Protein AF-A0A9E5WMF2-F1 (afdb_monomer)

pLDDT: mean 77.66, std 24.81, range [31.69, 98.25]

Solvent-accessible surface area (backbone atoms only — not comparable to full-atom values): 8469 Å² total; per-residue (Å²): 1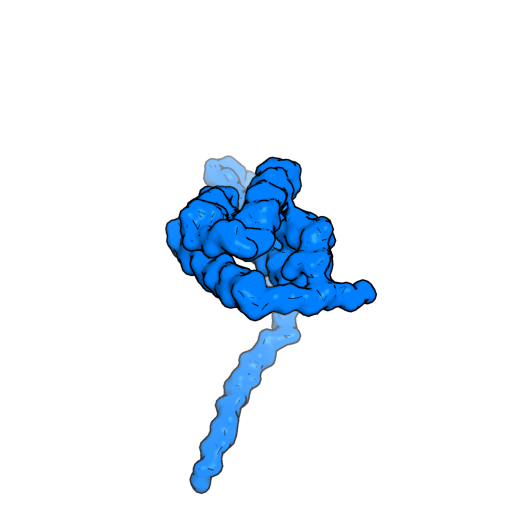37,84,60,64,84,73,58,73,66,49,56,52,51,51,55,49,47,58,51,54,52,51,55,41,45,77,70,70,49,52,72,64,58,48,39,57,55,48,48,76,69,53,68,83,90,43,68,60,46,63,52,36,54,51,30,45,54,31,28,73,75,67,72,38,52,36,64,34,38,59,74,36,44,72,78,38,48,74,66,59,27,48,53,46,44,50,53,60,54,58,70,60,43,76,68,74,75,56,64,75,78,63,92,81,72,80,76,81,91,80,79,79,95,72,82,85,78,78,82,75,91,72,83,80,76,82,75,77,82,82,79,90,126

Nearest PDB structures (foldseek):
  3c1q-assembly1_A  TM=8.452E-01  e=1.916E-02  unclassified
  2vmb-assembly2_B  TM=8.154E-01  e=7.197E-02  Vibrio cholerae

Radius of gyration: 21.93 Å; Cα contacts (8 Å, |Δi|>4): 79; chains: 1; bounding box: 59×32×62 Å

Foldseek 3Di:
DDQDDDDPLLVVLVVVLVVQLVVVVVVVDDSLVSLVVSLVVGDPVDCVNVLSVQLSVVCVVPVASLVSVVVVCNRHPPVNSVVRVVVVVVVPPVCVVPPDPDPDPDDPPDDDDDDDPPPDPDDP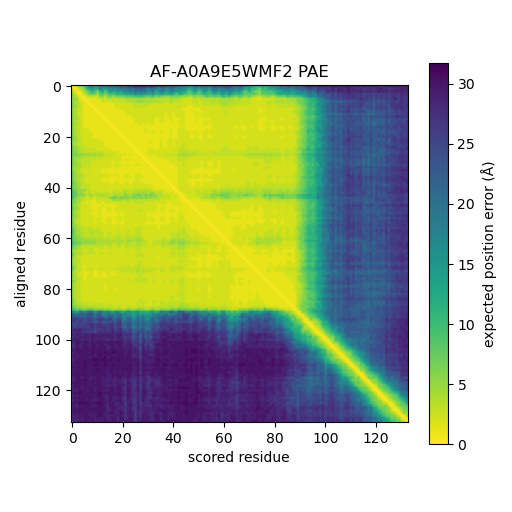PPDDDDDDD

Secondary structure (DSSP, 8-state):
-PPPPPPHHHHHHHHHHHHHHHHHHHTT--HHHHHHHHHHHS-TTSSHHHHHHHHHHHHHHHS-HHHHHHHTTTTS-HHHHHHHHHHHHHHS-GGGTS----TT----S-S---------------PPP----

Sequence (133 aa):
MTTPLLDQEEYIEQAYFFRTFRERLDENMSAQEILRTIHEEILSTTKLPMALEFLSGEIELKGRISDGMALLSHYFTPFQTFVMRRAEAVALRPADRFGHPREGSRVPSGQSQSRWTVHLPVRVHCSEPVGLR

Mean predicted aligned error: 13.83 Å

Structure (mmCIF, N/CA/C/O backbone):
data_AF-A0A9E5WMF2-F1
#
_entry.id   AF-A0A9E5WMF2-F1
#
loop_
_atom_site.group_PDB
_atom_site.id
_atom_site.type_symbol
_atom_site.label_atom_id
_atom_site.label_alt_id
_atom_site.label_comp_id
_atom_site.label_asym_id
_atom_site.label_entity_id
_atom_site.label_seq_id
_atom_site.pdbx_PDB_ins_code
_atom_site.Cartn_x
_atom_site.Cartn_y
_atom_site.Cartn_z
_atom_site.occupancy
_atom_site.B_iso_or_equiv
_atom_site.auth_seq_id
_atom_site.auth_comp_id
_atom_site.auth_asym_id
_atom_site.auth_atom_id
_atom_site.pdbx_PDB_model_num
ATOM 1 N N . MET A 1 1 ? 2.336 -20.660 7.260 1.00 49.88 1 MET A N 1
ATOM 2 C CA . MET A 1 1 ? 2.453 -19.375 7.975 1.00 49.88 1 MET A CA 1
ATOM 3 C C . MET A 1 1 ? 1.068 -18.753 7.992 1.00 49.88 1 MET A C 1
ATOM 5 O O . MET A 1 1 ? 0.591 -18.370 6.932 1.00 49.88 1 MET A O 1
ATOM 9 N N . THR A 1 2 ? 0.386 -18.765 9.133 1.00 58.62 2 THR A N 1
ATOM 10 C CA . THR A 1 2 ? -0.947 -18.158 9.275 1.00 58.62 2 THR A CA 1
ATOM 11 C C . THR A 1 2 ? -0.749 -16.681 9.598 1.00 58.62 2 THR A C 1
ATOM 13 O O . THR A 1 2 ? -0.142 -16.374 10.620 1.00 58.62 2 THR A O 1
ATOM 16 N N . THR A 1 3 ? -1.187 -15.776 8.720 1.00 69.19 3 THR A N 1
ATOM 17 C CA . THR A 1 3 ? -1.172 -14.334 9.010 1.00 69.19 3 THR A CA 1
ATOM 18 C C . THR A 1 3 ? -2.165 -14.066 10.147 1.00 69.19 3 THR A C 1
ATOM 20 O O . THR A 1 3 ? -3.298 -14.547 10.057 1.00 69.19 3 THR A O 1
ATOM 23 N N . PRO A 1 4 ? -1.765 -13.372 11.228 1.00 80.69 4 PRO A N 1
ATOM 24 C CA . PRO A 1 4 ? -2.692 -13.003 12.291 1.00 80.69 4 PRO A CA 1
ATOM 25 C C . PRO A 1 4 ? -3.842 -12.164 11.717 1.00 80.69 4 PRO A C 1
ATOM 27 O O . PRO A 1 4 ? -3.623 -11.328 10.841 1.00 80.69 4 PRO A O 1
ATOM 30 N N . LEU A 1 5 ? -5.068 -12.416 12.185 1.00 89.56 5 LEU A N 1
ATOM 31 C CA . LEU A 1 5 ? -6.235 -11.637 11.776 1.00 89.56 5 LEU A CA 1
ATOM 32 C C . LEU A 1 5 ? -6.057 -10.199 12.279 1.00 89.56 5 LEU A C 1
ATOM 34 O O . LEU A 1 5 ? -5.780 -9.997 13.463 1.00 89.56 5 LEU A O 1
ATOM 38 N N . LEU A 1 6 ? -6.175 -9.226 11.379 1.00 94.69 6 LEU A N 1
ATOM 39 C CA . LEU A 1 6 ? -6.126 -7.816 11.750 1.00 94.69 6 LEU A CA 1
ATOM 40 C C . LEU A 1 6 ? -7.479 -7.365 12.304 1.00 94.69 6 LEU A C 1
ATOM 42 O O . LEU A 1 6 ? -8.496 -8.036 12.117 1.00 94.69 6 LEU A O 1
ATOM 46 N N . ASP A 1 7 ? -7.480 -6.226 12.987 1.00 95.50 7 ASP A N 1
ATOM 47 C CA . ASP A 1 7 ? -8.728 -5.592 13.392 1.00 95.50 7 ASP A CA 1
ATOM 48 C C . ASP A 1 7 ? -9.508 -5.065 12.171 1.00 95.50 7 ASP A C 1
ATOM 50 O O . ASP A 1 7 ? -8.951 -4.876 11.086 1.00 95.50 7 ASP A O 1
ATOM 54 N N . GLN A 1 8 ? -10.810 -4.837 12.336 1.00 96.12 8 GLN A N 1
ATOM 55 C CA . GLN A 1 8 ? -11.667 -4.318 11.273 1.00 96.12 8 GLN A CA 1
ATOM 56 C C . GLN A 1 8 ? -11.151 -2.986 10.711 1.00 96.12 8 GLN A C 1
ATOM 58 O O . GLN A 1 8 ? -11.168 -2.799 9.492 1.00 96.12 8 GLN A O 1
ATOM 63 N N . GLU A 1 9 ? -10.683 -2.082 11.574 1.00 96.94 9 GLU A N 1
ATOM 64 C CA . GLU A 1 9 ? -10.187 -0.763 11.167 1.00 96.94 9 GLU A CA 1
ATOM 65 C C . GLU A 1 9 ? -8.974 -0.885 10.234 1.00 96.94 9 GLU A C 1
ATOM 67 O O . GLU A 1 9 ? -8.901 -0.203 9.214 1.00 96.94 9 GLU A O 1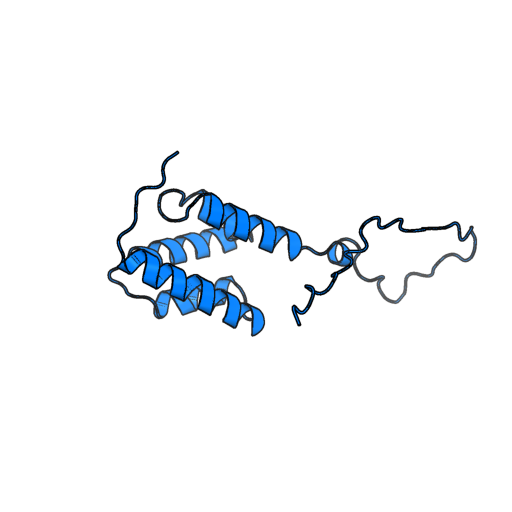
ATOM 72 N N . GLU A 1 10 ? -8.081 -1.844 10.495 1.00 97.31 10 GLU A N 1
ATOM 73 C CA . GLU A 1 10 ? -6.914 -2.114 9.645 1.00 97.31 10 GLU A CA 1
ATOM 74 C C . GLU A 1 10 ? -7.331 -2.540 8.231 1.00 97.31 10 GLU A C 1
ATOM 76 O O . GLU A 1 10 ? -6.742 -2.106 7.241 1.00 97.31 10 GLU A O 1
ATOM 81 N N . TYR A 1 11 ? -8.368 -3.374 8.104 1.00 96.62 11 TYR A N 1
ATOM 82 C CA . TYR A 1 11 ? -8.865 -3.797 6.793 1.00 96.62 11 TYR A CA 1
ATOM 83 C C . TYR A 1 11 ? -9.570 -2.669 6.035 1.00 96.62 11 TYR A C 1
ATOM 85 O O . TYR A 1 11 ? -9.450 -2.597 4.808 1.00 96.62 11 TYR A O 1
ATOM 93 N N . ILE A 1 12 ? -10.288 -1.791 6.743 1.00 97.31 12 ILE A N 1
ATOM 94 C CA . ILE A 1 12 ? -10.915 -0.602 6.151 1.00 97.31 12 ILE A CA 1
ATOM 95 C C . ILE A 1 12 ? -9.835 0.314 5.568 1.00 97.31 12 ILE A C 1
ATOM 97 O O . ILE A 1 12 ? -9.916 0.689 4.395 1.00 97.31 12 ILE A O 1
ATOM 101 N N . GLU A 1 13 ? -8.786 0.592 6.341 1.00 97.94 13 GLU A N 1
ATOM 102 C CA . GLU A 1 13 ? -7.690 1.454 5.903 1.00 97.94 13 GLU A CA 1
ATOM 103 C C . GLU A 1 13 ? -6.849 0.802 4.793 1.00 97.94 13 GLU A C 1
ATOM 105 O O . GLU A 1 13 ? -6.475 1.473 3.832 1.00 97.94 13 GLU A O 1
ATOM 110 N N . GLN A 1 14 ? -6.624 -0.520 4.820 1.00 97.56 14 GLN A N 1
ATOM 111 C CA . GLN A 1 14 ? -5.998 -1.225 3.690 1.00 97.56 14 GLN A CA 1
ATOM 112 C C . GLN A 1 14 ? -6.826 -1.095 2.403 1.00 97.56 14 GLN A C 1
ATOM 114 O O . GLN A 1 14 ? -6.265 -0.893 1.324 1.00 97.56 14 GLN A O 1
ATOM 119 N N . ALA A 1 15 ? -8.156 -1.204 2.489 1.00 98.00 15 ALA A N 1
ATOM 120 C CA . ALA A 1 15 ? -9.032 -1.043 1.332 1.00 98.00 15 ALA A CA 1
ATOM 121 C C . ALA A 1 15 ? -9.010 0.394 0.788 1.00 98.00 15 ALA A C 1
ATOM 123 O O . ALA A 1 15 ? -9.021 0.580 -0.432 1.00 98.00 15 ALA A O 1
ATOM 124 N N . TYR A 1 16 ? -8.955 1.399 1.672 1.00 97.94 16 TYR A N 1
ATOM 125 C CA . TYR A 1 16 ? -8.708 2.790 1.288 1.00 97.94 16 TYR A CA 1
ATOM 126 C C . TYR A 1 16 ? -7.362 2.921 0.567 1.00 97.94 16 TYR A C 1
ATOM 128 O O . TYR A 1 16 ? -7.337 3.363 -0.580 1.00 97.94 16 TYR A O 1
ATOM 136 N N . PHE A 1 17 ? -6.276 2.439 1.178 1.00 98.00 17 PHE A N 1
ATOM 137 C CA . PHE A 1 17 ? -4.933 2.486 0.607 1.00 98.00 17 PHE A CA 1
ATOM 138 C C . PHE A 1 17 ? -4.879 1.892 -0.800 1.00 98.00 17 PHE A C 1
ATOM 140 O O . PHE A 1 17 ? -4.477 2.590 -1.722 1.00 98.00 17 PHE A O 1
ATOM 147 N N . PHE A 1 18 ? -5.312 0.645 -1.011 1.00 97.75 18 PHE A N 1
ATOM 148 C CA . PHE A 1 18 ? -5.195 0.013 -2.332 1.00 97.75 18 PHE A CA 1
ATOM 149 C C . PHE A 1 18 ? -6.029 0.710 -3.413 1.00 97.75 18 PHE A C 1
ATOM 151 O O . PHE A 1 18 ? -5.604 0.760 -4.570 1.00 97.75 18 PHE A O 1
ATOM 158 N N . ARG A 1 19 ? -7.204 1.245 -3.058 1.00 98.06 19 ARG A N 1
ATOM 159 C CA . ARG A 1 19 ? -8.052 1.997 -3.990 1.00 98.06 19 ARG A CA 1
ATOM 160 C C . ARG A 1 19 ? -7.380 3.309 -4.389 1.00 98.06 19 ARG A C 1
ATOM 162 O O . ARG A 1 19 ? -7.106 3.506 -5.569 1.00 98.06 19 ARG A O 1
ATOM 169 N N . THR A 1 20 ? -7.052 4.141 -3.405 1.00 98.25 20 THR A N 1
ATOM 170 C CA . THR A 1 20 ? -6.440 5.457 -3.619 1.00 98.25 20 THR A CA 1
ATOM 171 C C . THR A 1 20 ? -5.071 5.333 -4.287 1.00 98.25 20 THR A C 1
ATOM 173 O O . THR A 1 20 ? -4.726 6.116 -5.168 1.00 98.25 20 THR A O 1
ATOM 176 N N . PHE A 1 21 ? -4.292 4.308 -3.925 1.00 97.62 21 PHE A N 1
ATOM 177 C CA . PHE A 1 21 ? -2.991 4.042 -4.532 1.00 97.62 21 PHE A CA 1
ATOM 178 C C . PHE A 1 21 ? -3.115 3.773 -6.033 1.00 97.62 21 PHE A C 1
ATOM 180 O O . PHE A 1 21 ? -2.361 4.330 -6.825 1.00 97.62 21 PHE A O 1
ATOM 187 N N . ARG A 1 22 ? -4.097 2.960 -6.443 1.00 96.38 22 ARG A N 1
ATOM 188 C CA . ARG A 1 22 ? -4.373 2.707 -7.860 1.00 96.38 22 ARG A CA 1
ATOM 189 C C . ARG A 1 22 ? -4.851 3.964 -8.587 1.00 96.38 22 ARG A C 1
ATOM 191 O O . ARG A 1 22 ? -4.353 4.239 -9.670 1.00 96.38 22 ARG A O 1
ATOM 198 N N . GLU A 1 23 ? -5.801 4.694 -8.009 1.00 97.81 23 GLU A N 1
ATOM 199 C CA . GLU A 1 23 ? -6.351 5.916 -8.614 1.00 97.81 23 GLU A CA 1
ATOM 200 C C . GLU A 1 23 ? -5.238 6.929 -8.909 1.00 97.81 23 GLU A C 1
ATOM 202 O O . GLU A 1 23 ? -5.123 7.424 -10.026 1.00 97.81 23 GLU A O 1
ATOM 207 N N . ARG A 1 24 ? -4.329 7.145 -7.954 1.00 97.56 24 ARG A N 1
ATOM 208 C CA . ARG A 1 24 ? -3.208 8.077 -8.125 1.00 97.56 24 ARG A CA 1
ATOM 209 C C . ARG A 1 24 ? -2.120 7.569 -9.074 1.00 97.56 24 ARG A C 1
ATOM 211 O O . ARG A 1 24 ? -1.458 8.370 -9.733 1.00 97.56 24 ARG A O 1
ATOM 218 N N . LEU A 1 25 ? -1.937 6.250 -9.186 1.00 95.25 25 LEU A N 1
ATOM 219 C CA . LEU A 1 25 ? -1.093 5.682 -10.242 1.00 95.25 25 LEU A CA 1
ATOM 220 C C . LEU A 1 25 ? -1.662 5.994 -11.634 1.00 95.25 25 LEU A C 1
ATOM 222 O O . LEU A 1 25 ? -0.894 6.336 -12.533 1.00 95.25 25 LEU A O 1
ATOM 226 N N . ASP A 1 26 ? -2.986 5.920 -11.805 1.00 96.25 26 ASP A N 1
ATOM 227 C CA . ASP A 1 26 ? -3.661 6.272 -13.063 1.00 96.25 26 ASP A CA 1
ATOM 228 C C . ASP A 1 26 ? -3.544 7.786 -13.372 1.00 96.25 26 ASP A C 1
ATOM 230 O O . ASP A 1 26 ? -3.535 8.190 -14.537 1.00 96.25 26 ASP A O 1
ATOM 234 N N . GLU A 1 27 ? -3.347 8.622 -12.347 1.00 97.12 27 GLU A N 1
ATOM 235 C CA . GLU A 1 27 ? -3.031 10.058 -12.458 1.00 97.12 27 GLU A CA 1
ATOM 236 C C . GLU A 1 27 ? -1.541 10.354 -12.740 1.00 97.12 27 GLU A C 1
ATOM 238 O O . GLU A 1 27 ? -1.136 11.514 -12.805 1.00 97.12 27 GLU A O 1
ATOM 243 N N . ASN A 1 28 ? -0.718 9.328 -12.980 1.00 94.38 28 ASN A N 1
ATOM 244 C CA . ASN A 1 28 ? 0.734 9.419 -13.197 1.00 94.38 28 ASN A CA 1
ATOM 245 C C . ASN A 1 28 ? 1.535 9.958 -11.997 1.00 94.38 28 ASN A C 1
ATOM 247 O O . ASN A 1 28 ? 2.659 10.436 -12.177 1.00 94.38 28 ASN A O 1
ATOM 251 N N . MET A 1 29 ? 1.009 9.863 -10.773 1.00 96.69 29 MET A N 1
ATOM 252 C CA . MET A 1 29 ? 1.810 10.145 -9.581 1.00 96.69 29 MET A CA 1
ATOM 253 C C . MET A 1 29 ? 2.849 9.038 -9.355 1.00 96.69 29 MET A C 1
ATOM 255 O O . MET A 1 29 ? 2.609 7.856 -9.621 1.00 96.69 29 MET A O 1
ATOM 259 N N . SER A 1 30 ? 4.022 9.410 -8.838 1.00 95.31 30 SER A N 1
ATOM 260 C CA . SER A 1 30 ? 5.051 8.425 -8.490 1.00 95.31 30 SER A CA 1
ATOM 261 C C . SER A 1 30 ? 4.629 7.608 -7.268 1.00 95.31 30 SER A C 1
ATOM 263 O O . SER A 1 30 ? 4.075 8.147 -6.314 1.00 95.31 30 SER A O 1
ATOM 265 N N . ALA A 1 31 ? 4.924 6.307 -7.253 1.00 95.12 31 ALA A N 1
ATOM 266 C CA . ALA A 1 31 ? 4.555 5.431 -6.141 1.00 95.12 31 ALA A CA 1
ATOM 267 C C . ALA A 1 31 ? 5.098 5.922 -4.782 1.00 95.12 31 ALA A C 1
ATOM 269 O O . ALA A 1 31 ? 4.413 5.795 -3.771 1.00 95.12 31 ALA A O 1
ATOM 270 N N . GLN A 1 32 ? 6.290 6.528 -4.766 1.00 95.44 32 GLN A N 1
ATOM 271 C CA . GLN A 1 32 ? 6.893 7.149 -3.583 1.00 95.44 32 GLN A CA 1
ATOM 272 C C . GLN A 1 32 ? 6.047 8.315 -3.063 1.00 95.44 32 GLN A C 1
ATOM 274 O O . GLN A 1 32 ? 5.742 8.404 -1.875 1.00 95.44 32 GLN A O 1
ATOM 279 N N . GLU A 1 33 ? 5.646 9.209 -3.965 1.00 96.62 33 GLU A N 1
ATOM 280 C CA . GLU A 1 33 ? 4.814 10.357 -3.624 1.00 96.62 33 GLU A CA 1
ATOM 281 C C . GLU A 1 33 ? 3.431 9.925 -3.144 1.00 96.62 33 GLU A C 1
ATOM 283 O O . GLU A 1 33 ? 2.960 10.425 -2.128 1.00 96.62 33 GLU A O 1
ATOM 288 N N . ILE A 1 34 ? 2.828 8.936 -3.806 1.00 97.88 34 ILE A N 1
ATOM 289 C CA . ILE A 1 34 ? 1.537 8.379 -3.405 1.00 97.88 34 ILE A CA 1
ATOM 290 C C . ILE A 1 34 ? 1.600 7.825 -1.978 1.00 97.88 34 ILE A C 1
ATOM 292 O O . ILE A 1 34 ? 0.707 8.121 -1.187 1.00 97.88 34 ILE A O 1
ATOM 296 N N . LEU A 1 35 ? 2.632 7.043 -1.633 1.00 97.44 35 LEU A N 1
ATOM 297 C CA . LEU A 1 35 ? 2.784 6.486 -0.282 1.00 97.44 35 LEU A CA 1
ATOM 298 C C . LEU A 1 35 ? 2.860 7.589 0.780 1.00 97.44 35 LEU A C 1
ATOM 300 O O . LEU A 1 35 ? 2.156 7.507 1.785 1.00 97.44 35 LEU A O 1
ATOM 304 N N . ARG A 1 36 ? 3.651 8.640 0.528 1.00 96.00 36 ARG A N 1
ATOM 305 C CA . ARG A 1 36 ? 3.778 9.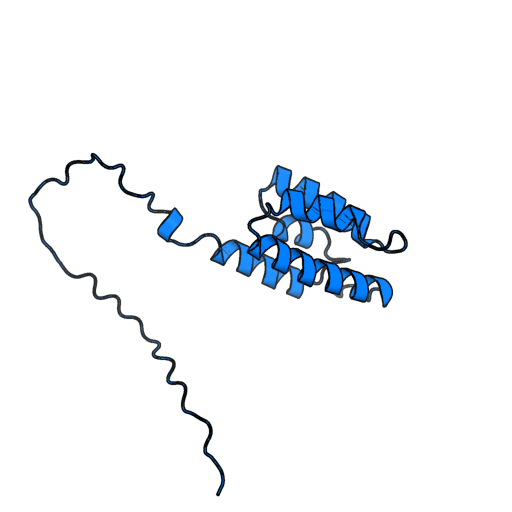797 1.426 1.00 96.00 36 ARG A CA 1
ATOM 306 C C . ARG A 1 36 ? 2.455 10.542 1.598 1.00 96.00 36 ARG A C 1
ATOM 308 O O . ARG A 1 36 ? 2.081 10.854 2.720 1.00 96.00 36 ARG A O 1
ATOM 315 N N . THR A 1 37 ? 1.731 10.796 0.512 1.00 97.56 37 THR A N 1
ATOM 316 C CA . THR A 1 37 ? 0.448 11.505 0.585 1.00 97.56 37 THR A CA 1
ATOM 317 C C . THR A 1 37 ? -0.630 10.657 1.260 1.00 97.56 37 THR A C 1
ATOM 319 O O . THR A 1 37 ? -1.361 11.170 2.095 1.00 97.56 37 THR A O 1
ATOM 322 N N . ILE A 1 38 ? -0.720 9.351 0.968 1.00 97.88 38 ILE A N 1
ATOM 323 C CA . ILE A 1 38 ? -1.683 8.473 1.659 1.00 97.88 38 ILE A CA 1
ATOM 324 C C . ILE A 1 38 ? -1.358 8.391 3.154 1.00 97.88 38 ILE A C 1
ATOM 326 O O . ILE A 1 38 ? -2.280 8.407 3.962 1.00 97.88 38 ILE A O 1
ATOM 330 N N . HIS A 1 39 ? -0.079 8.343 3.535 1.00 96.56 39 HIS A N 1
ATOM 331 C CA . HIS A 1 39 ? 0.337 8.341 4.940 1.00 96.56 39 HIS A CA 1
ATOM 332 C C . HIS A 1 39 ? -0.222 9.538 5.733 1.00 96.56 39 HIS A C 1
ATOM 334 O O . HIS A 1 39 ? -0.557 9.387 6.904 1.00 96.56 39 HIS A O 1
ATOM 340 N N . GLU A 1 40 ? -0.371 10.704 5.101 1.00 96.31 40 GLU A N 1
ATOM 341 C CA . GLU A 1 40 ? -0.949 11.905 5.723 1.00 96.31 40 GLU A CA 1
ATOM 342 C C . GLU A 1 40 ? -2.492 11.879 5.807 1.00 96.31 40 GLU A C 1
ATOM 344 O O . GLU A 1 40 ? -3.078 12.682 6.531 1.00 96.31 40 GLU A O 1
ATOM 349 N N . GLU A 1 41 ? -3.161 10.966 5.095 1.00 96.81 41 GLU A N 1
ATOM 350 C CA . GLU A 1 41 ? -4.628 10.905 4.965 1.00 96.81 41 GLU A CA 1
ATOM 351 C C . GLU A 1 41 ? -5.291 9.811 5.813 1.00 96.81 41 GLU A C 1
ATOM 353 O O . GLU A 1 41 ? -6.476 9.911 6.134 1.00 96.81 41 GLU A O 1
ATOM 358 N N . ILE A 1 42 ? -4.553 8.750 6.132 1.00 95.81 42 ILE A N 1
ATOM 359 C CA . ILE A 1 42 ? -5.067 7.555 6.816 1.00 95.81 42 ILE A CA 1
ATOM 360 C C . ILE A 1 42 ? -5.267 7.760 8.320 1.00 95.81 42 ILE A C 1
ATOM 362 O O . ILE A 1 42 ? -4.654 8.623 8.954 1.00 95.81 42 ILE A O 1
ATOM 366 N N . LEU A 1 43 ? -6.107 6.913 8.919 1.00 91.81 43 LEU A N 1
ATOM 367 C CA . LEU A 1 43 ? -6.375 6.942 10.358 1.00 91.81 43 LEU A CA 1
ATOM 368 C C . LEU A 1 43 ? -5.120 6.606 11.178 1.00 91.81 43 LEU A C 1
ATOM 370 O O . LEU A 1 43 ? -4.594 5.490 11.128 1.00 91.81 43 LEU A O 1
ATOM 374 N N . SER A 1 44 ? -4.708 7.546 12.032 1.00 91.62 44 SER A N 1
ATOM 375 C CA . SER A 1 44 ? -3.540 7.408 12.914 1.00 91.62 44 SER A CA 1
ATOM 376 C C . SER A 1 44 ? -3.710 6.381 14.042 1.00 91.62 44 SER A C 1
ATOM 378 O O . SER A 1 44 ? -2.737 6.046 14.714 1.00 91.62 44 SER A O 1
ATOM 380 N N . THR A 1 45 ? -4.926 5.869 14.261 1.00 93.38 45 THR A N 1
ATOM 381 C CA . THR A 1 45 ? -5.221 4.814 15.246 1.00 93.38 45 THR A CA 1
ATOM 382 C C . THR A 1 45 ? -4.857 3.410 14.758 1.00 93.38 45 THR A C 1
ATOM 384 O O . THR A 1 45 ? -4.741 2.498 15.575 1.00 93.38 45 THR A O 1
ATOM 387 N N . THR A 1 46 ? -4.649 3.230 13.451 1.00 96.56 46 THR A N 1
ATOM 388 C CA . THR A 1 46 ? -4.248 1.953 12.843 1.00 96.56 46 THR A CA 1
ATOM 389 C C . THR A 1 46 ? -2.727 1.820 12.754 1.00 96.56 46 THR A C 1
ATOM 391 O O . THR A 1 46 ? -1.983 2.779 12.959 1.00 96.56 46 THR A O 1
ATOM 394 N N . LYS A 1 47 ? -2.227 0.625 12.422 1.00 96.81 47 LYS A N 1
ATOM 395 C CA . LYS A 1 47 ? -0.796 0.399 12.153 1.00 96.81 47 LYS A CA 1
ATOM 396 C C . LYS A 1 47 ? -0.402 0.692 10.706 1.00 96.81 47 LYS A C 1
ATOM 398 O O . LYS A 1 47 ? 0.790 0.640 10.393 1.00 96.81 47 LYS A O 1
ATOM 403 N N . LEU A 1 48 ? -1.362 1.019 9.838 1.00 97.44 48 LEU A N 1
ATOM 404 C CA . LEU A 1 48 ? -1.101 1.321 8.434 1.00 97.44 48 LEU A CA 1
ATOM 405 C C . LEU A 1 48 ? -0.072 2.447 8.228 1.00 97.44 48 LEU A C 1
ATOM 407 O O . LEU A 1 48 ? 0.792 2.256 7.374 1.00 97.44 48 LEU A O 1
ATOM 411 N N . PRO A 1 49 ? -0.063 3.558 9.000 1.00 97.50 49 PRO A N 1
ATOM 412 C CA . PRO A 1 49 ? 0.931 4.616 8.815 1.00 97.50 49 PRO A CA 1
ATOM 413 C C . PRO A 1 49 ? 2.367 4.109 8.936 1.00 97.50 49 PRO A C 1
ATOM 415 O O . PRO A 1 49 ? 3.173 4.319 8.033 1.00 97.50 49 PRO A O 1
ATOM 418 N N . MET A 1 50 ? 2.655 3.317 9.971 1.00 97.44 50 MET A N 1
ATOM 419 C CA . MET A 1 50 ? 3.977 2.709 10.157 1.00 97.44 50 MET A CA 1
ATOM 420 C C . MET A 1 50 ? 4.337 1.754 9.011 1.00 97.44 50 MET A C 1
ATOM 422 O O . MET A 1 50 ? 5.489 1.693 8.583 1.00 97.44 50 MET A O 1
ATOM 426 N N . ALA A 1 51 ? 3.357 1.008 8.490 1.00 97.50 51 ALA A N 1
ATOM 427 C CA . ALA A 1 51 ? 3.574 0.148 7.334 1.00 97.50 51 ALA A CA 1
ATOM 428 C C . ALA A 1 51 ? 3.893 0.965 6.069 1.00 97.50 51 ALA A C 1
ATOM 430 O O . ALA A 1 51 ? 4.813 0.600 5.342 1.00 97.50 51 ALA A O 1
ATOM 431 N N . LEU A 1 52 ? 3.185 2.071 5.805 1.00 97.88 52 LEU A N 1
ATOM 432 C CA . LEU A 1 52 ? 3.440 2.928 4.638 1.00 97.88 52 LEU A CA 1
ATOM 433 C C . LEU A 1 52 ? 4.776 3.671 4.732 1.00 97.88 52 LEU A C 1
ATOM 435 O O . LEU A 1 52 ? 5.472 3.791 3.723 1.00 97.88 52 LEU A O 1
ATOM 439 N N . GLU A 1 53 ? 5.168 4.116 5.926 1.00 97.12 53 GLU A N 1
ATOM 440 C CA . GLU A 1 53 ? 6.490 4.701 6.169 1.00 97.12 53 GLU A CA 1
ATOM 441 C C . GLU A 1 53 ? 7.598 3.679 5.868 1.00 97.12 53 GLU A C 1
ATOM 443 O O . GLU A 1 53 ? 8.521 3.960 5.100 1.00 97.12 53 GLU A O 1
ATOM 448 N N . PHE A 1 54 ? 7.456 2.445 6.364 1.00 97.38 54 PHE A N 1
ATOM 449 C CA . PHE A 1 54 ? 8.385 1.357 6.051 1.00 97.38 54 PHE A CA 1
ATOM 450 C C . PHE A 1 54 ? 8.443 1.049 4.545 1.00 97.38 54 PHE A C 1
ATOM 452 O O . PHE A 1 54 ? 9.528 0.919 3.976 1.00 97.38 54 PHE A O 1
ATOM 459 N N . LEU A 1 55 ? 7.288 0.955 3.877 1.00 97.69 55 LEU A N 1
ATOM 460 C CA . LEU A 1 55 ? 7.226 0.717 2.432 1.00 97.69 55 LEU A CA 1
ATOM 461 C C . LEU A 1 55 ? 7.868 1.854 1.628 1.00 97.69 55 LEU A C 1
ATOM 463 O O . LEU A 1 55 ? 8.469 1.574 0.592 1.00 97.69 55 LEU A O 1
ATOM 467 N N . SER A 1 56 ? 7.773 3.099 2.104 1.00 96.75 56 SER A N 1
ATOM 468 C CA . SER A 1 56 ? 8.420 4.265 1.484 1.00 96.75 56 SER A CA 1
ATOM 469 C C . SER A 1 56 ? 9.947 4.132 1.513 1.00 96.75 56 SER A C 1
ATOM 471 O O . SER A 1 56 ? 10.601 4.310 0.489 1.00 96.75 56 SER A O 1
ATOM 473 N N . GLY A 1 57 ? 10.521 3.698 2.639 1.00 95.88 57 GLY A N 1
ATOM 474 C CA . GLY A 1 57 ? 11.957 3.401 2.710 1.00 95.88 57 GLY A CA 1
ATOM 475 C C . GLY A 1 57 ? 12.373 2.216 1.826 1.00 95.88 57 GLY A C 1
ATOM 476 O O . GLY A 1 57 ? 13.400 2.255 1.148 1.00 95.88 57 GLY A O 1
ATOM 477 N N . GLU A 1 58 ? 11.561 1.157 1.773 1.00 95.38 58 GLU A N 1
ATOM 478 C CA . GLU A 1 58 ? 11.864 -0.025 0.957 1.00 95.38 58 GLU A CA 1
ATOM 479 C C . GLU A 1 58 ? 11.812 0.261 -0.549 1.00 95.38 58 GLU A C 1
ATOM 481 O O . GLU A 1 58 ? 12.664 -0.236 -1.294 1.00 95.38 58 GLU A O 1
ATOM 486 N N . ILE A 1 59 ? 10.858 1.076 -1.017 1.00 94.75 59 ILE A N 1
ATOM 487 C CA . ILE A 1 59 ? 10.806 1.470 -2.429 1.00 94.75 59 ILE A CA 1
ATOM 488 C C . ILE A 1 59 ? 11.986 2.377 -2.800 1.00 94.75 59 ILE A C 1
ATOM 490 O O . ILE A 1 59 ? 12.503 2.252 -3.907 1.00 94.75 59 ILE A O 1
ATOM 494 N N . GLU A 1 60 ? 12.467 3.232 -1.896 1.00 93.44 60 GLU A N 1
ATOM 495 C CA . GLU A 1 60 ? 13.679 4.030 -2.124 1.00 93.44 60 GLU A CA 1
ATOM 496 C C . GLU A 1 60 ? 14.931 3.150 -2.241 1.00 93.44 60 GLU A C 1
ATOM 498 O O . GLU A 1 60 ? 15.782 3.389 -3.098 1.00 93.44 60 GLU A O 1
ATOM 503 N N . LEU A 1 61 ? 15.024 2.094 -1.426 1.00 93.88 61 LEU A N 1
ATOM 504 C CA . LEU A 1 61 ? 16.182 1.202 -1.407 1.00 93.88 61 LEU A CA 1
ATOM 505 C C . LEU A 1 61 ? 16.187 0.180 -2.556 1.00 93.88 61 LEU A C 1
ATOM 507 O O . LEU A 1 61 ? 17.244 -0.129 -3.108 1.00 93.88 61 LEU A O 1
ATOM 511 N N . LYS A 1 62 ? 15.026 -0.395 -2.891 1.00 92.75 62 LYS A N 1
ATOM 512 C CA . LYS A 1 62 ? 14.906 -1.547 -3.810 1.00 92.75 62 LYS A CA 1
ATOM 513 C C . LYS A 1 62 ? 14.149 -1.238 -5.098 1.00 92.75 62 LYS A C 1
ATOM 515 O O . LYS A 1 62 ? 14.169 -2.049 -6.023 1.00 92.75 62 LYS A O 1
ATOM 520 N N . GLY A 1 63 ? 13.465 -0.097 -5.173 1.00 90.75 63 GLY A N 1
ATOM 521 C CA . GLY A 1 63 ? 12.657 0.305 -6.327 1.00 90.75 63 GLY A CA 1
ATOM 522 C C . GLY A 1 63 ? 11.329 -0.444 -6.467 1.00 90.75 63 GLY A C 1
ATOM 523 O O . GLY A 1 63 ? 10.682 -0.333 -7.506 1.00 90.75 63 GLY A O 1
ATOM 524 N N . ARG A 1 64 ? 10.928 -1.240 -5.465 1.00 92.31 64 ARG A N 1
ATOM 525 C CA . ARG A 1 64 ? 9.729 -2.093 -5.508 1.00 92.31 64 ARG A CA 1
ATOM 526 C C . ARG A 1 64 ? 9.027 -2.134 -4.155 1.00 92.31 64 ARG A C 1
ATOM 528 O O . ARG A 1 64 ? 9.666 -2.381 -3.137 1.00 92.31 64 ARG A O 1
ATOM 535 N N . ILE A 1 65 ? 7.706 -1.978 -4.154 1.00 95.12 65 ILE A N 1
ATOM 536 C CA . ILE A 1 65 ? 6.878 -2.033 -2.939 1.00 95.12 65 ILE A CA 1
ATOM 537 C C . ILE A 1 65 ? 6.676 -3.481 -2.500 1.00 95.12 65 ILE A C 1
ATOM 539 O O . ILE A 1 65 ? 6.677 -3.778 -1.304 1.00 95.12 65 ILE A O 1
ATOM 543 N N . SER A 1 66 ? 6.528 -4.408 -3.453 1.00 96.25 66 SER A N 1
ATOM 544 C CA . SER A 1 66 ? 6.240 -5.811 -3.128 1.00 96.25 66 SER A CA 1
ATOM 545 C C . SER A 1 66 ? 7.335 -6.489 -2.296 1.00 96.25 66 SER A C 1
ATOM 547 O O . SER A 1 66 ? 7.039 -7.420 -1.544 1.00 96.25 66 SER A O 1
ATOM 549 N N . ASP A 1 67 ? 8.577 -6.007 -2.376 1.00 95.19 67 ASP A N 1
ATOM 550 C CA . ASP A 1 67 ? 9.678 -6.504 -1.551 1.00 95.19 67 ASP A CA 1
ATOM 551 C C . ASP A 1 67 ? 9.540 -6.057 -0.089 1.00 95.19 67 ASP A C 1
ATOM 553 O O . ASP A 1 67 ? 9.730 -6.879 0.808 1.00 95.19 67 ASP A O 1
ATOM 557 N N . GLY A 1 68 ? 9.100 -4.820 0.161 1.00 96.50 68 GLY A N 1
ATOM 558 C CA . GLY A 1 68 ? 8.753 -4.354 1.505 1.00 96.50 68 GLY A CA 1
ATOM 559 C C . GLY A 1 68 ? 7.514 -5.058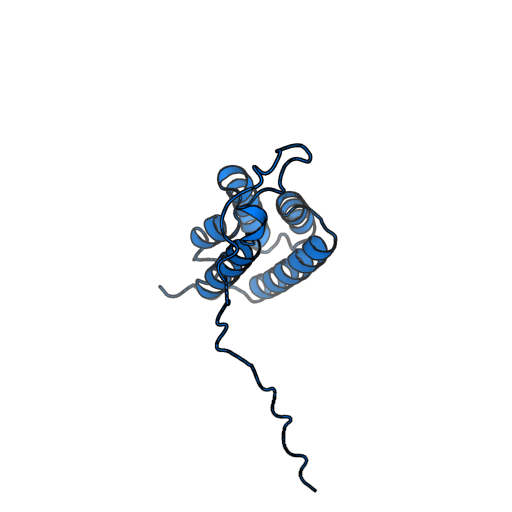 2.069 1.00 96.50 68 GLY A C 1
ATOM 560 O O . GLY A 1 68 ? 7.515 -5.508 3.215 1.00 96.50 68 GLY A O 1
ATOM 561 N N . MET A 1 69 ? 6.479 -5.270 1.248 1.00 97.25 69 MET A N 1
ATOM 562 C CA . MET A 1 69 ? 5.274 -6.005 1.670 1.00 97.25 69 MET A CA 1
ATOM 563 C C . MET A 1 69 ? 5.582 -7.445 2.096 1.00 97.25 69 MET A C 1
ATOM 565 O O . MET A 1 69 ? 4.937 -7.976 2.998 1.00 97.25 69 MET A O 1
ATOM 569 N N . ALA A 1 70 ? 6.573 -8.089 1.472 1.00 96.31 70 ALA A N 1
ATOM 570 C CA . ALA A 1 70 ? 7.008 -9.430 1.856 1.00 96.31 70 ALA A CA 1
ATOM 571 C C . ALA A 1 70 ? 7.632 -9.472 3.264 1.00 96.31 70 ALA A C 1
ATOM 573 O O . ALA A 1 70 ? 7.478 -10.473 3.967 1.00 96.31 70 ALA A O 1
ATOM 574 N N . LEU A 1 71 ? 8.300 -8.393 3.686 1.00 96.50 71 LEU A N 1
ATOM 575 C CA . LEU A 1 71 ? 8.867 -8.257 5.033 1.00 96.50 71 LEU A CA 1
ATOM 576 C C . LEU A 1 71 ? 7.777 -8.011 6.088 1.00 96.50 71 LEU A C 1
ATOM 578 O O . LEU A 1 71 ? 7.901 -8.448 7.232 1.00 96.50 71 LEU A O 1
ATOM 582 N N . LEU A 1 72 ? 6.658 -7.410 5.686 1.00 96.62 72 LEU A N 1
ATOM 583 C CA . LEU A 1 72 ? 5.492 -7.135 6.527 1.00 96.62 72 LEU A CA 1
ATOM 584 C C . LEU A 1 72 ? 4.436 -8.258 6.482 1.00 96.62 72 LEU A C 1
ATOM 586 O O . LEU A 1 72 ? 3.237 -7.994 6.458 1.00 96.62 72 LEU A O 1
ATOM 590 N N . SER A 1 73 ? 4.853 -9.529 6.509 1.00 94.44 73 SER A N 1
ATOM 591 C CA . SER A 1 73 ? 3.948 -10.700 6.404 1.00 94.44 73 SER A CA 1
ATOM 592 C C . SER A 1 73 ? 2.906 -10.848 7.530 1.00 94.44 73 SER A C 1
ATOM 594 O O . SER A 1 73 ? 1.953 -11.624 7.409 1.00 94.44 73 SER A O 1
ATOM 596 N N . HIS A 1 74 ? 3.089 -10.115 8.630 1.00 93.88 74 HIS A N 1
ATOM 597 C CA . HIS A 1 74 ? 2.141 -10.010 9.741 1.00 93.88 74 HIS A CA 1
ATOM 598 C C . HIS A 1 74 ? 1.037 -8.969 9.490 1.00 93.88 74 HIS A C 1
ATOM 600 O O . HIS A 1 74 ? 0.091 -8.906 10.266 1.00 93.88 74 HIS A O 1
ATOM 606 N N . TYR A 1 75 ? 1.169 -8.160 8.436 1.00 96.00 75 TYR A N 1
ATOM 607 C CA . TYR A 1 75 ? 0.275 -7.054 8.106 1.00 96.00 75 TYR A CA 1
ATOM 608 C C . TYR A 1 75 ? -0.323 -7.202 6.701 1.00 96.00 75 TYR A C 1
ATOM 610 O O . TYR A 1 75 ? -1.533 -7.097 6.515 1.00 96.00 75 TYR A O 1
ATOM 618 N N . PHE A 1 76 ? 0.504 -7.538 5.710 1.00 96.50 76 PHE A N 1
ATOM 619 C CA . PHE A 1 76 ? 0.043 -7.920 4.379 1.00 96.50 76 PHE A CA 1
ATOM 620 C C . PHE A 1 76 ? 0.052 -9.437 4.231 1.00 96.50 76 PHE A C 1
ATOM 622 O O . PHE A 1 76 ? 1.022 -10.125 4.556 1.00 96.50 76 PHE A O 1
ATOM 629 N N . THR A 1 77 ? -1.041 -9.974 3.703 1.00 95.44 77 THR A N 1
ATOM 630 C CA . THR A 1 77 ? -1.153 -11.405 3.430 1.00 95.44 77 THR A CA 1
ATOM 631 C C . THR A 1 77 ? -0.202 -11.819 2.301 1.00 95.44 77 THR A C 1
ATOM 633 O O . THR A 1 77 ? 0.032 -11.047 1.364 1.00 95.44 77 THR A O 1
ATOM 636 N N . PRO A 1 78 ? 0.280 -13.077 2.293 1.00 95.19 78 PRO A N 1
ATOM 637 C CA . PRO A 1 78 ? 1.085 -13.594 1.188 1.00 95.19 78 PRO A CA 1
ATOM 638 C C . PRO A 1 78 ? 0.418 -13.434 -0.186 1.00 95.19 78 PRO A C 1
ATOM 640 O O . PRO A 1 78 ? 1.104 -13.222 -1.185 1.00 95.19 78 PRO A O 1
ATOM 643 N N . PHE A 1 79 ? -0.916 -13.503 -0.242 1.00 95.38 79 PHE A N 1
ATOM 644 C CA . PHE A 1 79 ? -1.672 -13.310 -1.476 1.00 95.38 79 PHE A CA 1
ATOM 645 C C . PHE A 1 79 ? -1.637 -11.855 -1.967 1.00 95.38 79 PHE A C 1
ATOM 647 O O . PHE A 1 79 ? -1.353 -11.631 -3.141 1.00 95.38 79 PHE A O 1
ATOM 654 N N . GLN A 1 80 ? -1.847 -10.866 -1.088 1.00 96.00 80 GLN A N 1
ATOM 655 C CA . GLN A 1 80 ? -1.717 -9.444 -1.445 1.00 96.00 80 GLN A CA 1
ATOM 656 C C . GLN A 1 80 ? -0.311 -9.138 -1.981 1.00 96.00 80 GLN A C 1
ATOM 658 O O . GLN A 1 80 ? -0.167 -8.556 -3.059 1.00 96.00 80 GLN A O 1
ATOM 663 N N . THR A 1 81 ? 0.729 -9.608 -1.285 1.00 96.69 81 THR A N 1
ATOM 664 C CA . THR A 1 81 ? 2.127 -9.455 -1.717 1.00 96.69 81 THR A CA 1
ATOM 665 C C . THR A 1 81 ? 2.380 -10.118 -3.072 1.00 96.69 81 THR A C 1
ATOM 667 O O . THR A 1 81 ? 3.051 -9.547 -3.934 1.00 96.69 81 THR A O 1
ATOM 670 N N . PHE A 1 82 ? 1.815 -11.307 -3.303 1.00 96.19 82 PHE A N 1
ATOM 671 C CA . PHE A 1 82 ? 1.903 -11.988 -4.592 1.00 96.19 82 PHE A CA 1
ATOM 672 C C . PHE A 1 82 ? 1.269 -11.166 -5.723 1.00 96.19 82 PHE A C 1
ATOM 674 O O . PHE A 1 82 ? 1.907 -10.982 -6.761 1.00 96.19 82 PHE A O 1
ATOM 681 N N . VAL A 1 83 ? 0.052 -10.645 -5.532 1.00 95.75 83 VAL A N 1
ATOM 682 C CA . VAL A 1 83 ? -0.643 -9.824 -6.539 1.00 95.75 83 VAL A CA 1
ATOM 683 C C . VAL A 1 83 ? 0.183 -8.584 -6.884 1.00 95.75 83 VAL A C 1
ATOM 685 O O . VAL A 1 83 ? 0.445 -8.341 -8.064 1.00 95.75 83 VAL A O 1
ATOM 688 N N . MET A 1 84 ? 0.679 -7.864 -5.875 1.00 95.12 84 MET A N 1
ATOM 689 C CA . MET A 1 84 ? 1.516 -6.676 -6.077 1.00 95.12 84 MET A CA 1
ATOM 690 C C . MET A 1 84 ? 2.813 -6.999 -6.821 1.00 95.12 84 MET A C 1
ATOM 692 O O . MET A 1 84 ? 3.158 -6.333 -7.796 1.00 95.12 84 MET A O 1
ATOM 696 N N . ARG A 1 85 ? 3.495 -8.090 -6.453 1.00 95.81 85 ARG A N 1
ATOM 697 C CA . ARG A 1 85 ? 4.708 -8.537 -7.151 1.00 95.81 85 ARG A CA 1
ATOM 698 C C . ARG A 1 85 ? 4.456 -8.838 -8.629 1.00 95.81 85 ARG A C 1
ATOM 700 O O . ARG A 1 85 ? 5.325 -8.570 -9.463 1.00 95.81 85 ARG A O 1
ATOM 707 N N . ARG A 1 86 ? 3.301 -9.424 -8.967 1.00 95.31 86 ARG A N 1
ATOM 708 C CA . ARG A 1 86 ? 2.922 -9.705 -10.361 1.00 95.31 86 ARG A CA 1
ATOM 709 C C . ARG A 1 86 ? 2.568 -8.424 -11.112 1.00 95.31 86 ARG A C 1
ATOM 711 O O . ARG A 1 86 ? 2.994 -8.298 -12.254 1.00 95.31 86 ARG A O 1
ATOM 718 N N . ALA A 1 87 ? 1.880 -7.476 -10.477 1.00 91.38 87 ALA A N 1
ATOM 719 C CA . ALA A 1 87 ? 1.576 -6.175 -11.071 1.00 91.38 87 ALA A CA 1
ATOM 720 C C . ALA A 1 87 ? 2.857 -5.400 -11.436 1.00 91.38 87 ALA A C 1
ATOM 722 O O . ALA A 1 87 ? 3.015 -4.972 -12.576 1.00 91.38 87 ALA A O 1
ATOM 723 N N . GLU A 1 88 ? 3.826 -5.330 -10.520 1.00 90.00 88 GLU A N 1
ATOM 724 C CA . GLU A 1 88 ? 5.126 -4.689 -10.768 1.00 90.00 88 GLU A CA 1
ATOM 725 C C . GLU A 1 88 ? 5.952 -5.398 -11.856 1.00 90.00 88 GLU A C 1
ATOM 727 O O . GLU A 1 88 ? 6.674 -4.759 -12.615 1.00 90.00 88 GLU A O 1
ATOM 732 N N . ALA A 1 89 ? 5.851 -6.728 -11.961 1.00 85.94 89 ALA A N 1
ATOM 733 C CA . ALA A 1 89 ? 6.542 -7.484 -13.006 1.00 85.94 89 ALA A CA 1
ATOM 734 C C . ALA A 1 89 ? 5.923 -7.275 -14.397 1.00 85.94 89 ALA A C 1
ATOM 736 O O . ALA A 1 89 ? 6.636 -7.341 -15.393 1.00 85.94 89 ALA A O 1
ATOM 737 N N . VAL A 1 90 ? 4.607 -7.050 -14.469 1.00 59.38 90 VAL A N 1
ATOM 738 C CA . VAL A 1 90 ? 3.885 -6.762 -15.719 1.00 59.38 90 VAL A CA 1
ATOM 739 C C . VAL A 1 90 ? 4.104 -5.313 -16.168 1.00 59.38 90 VAL A C 1
ATOM 741 O O . VAL A 1 90 ? 4.166 -5.064 -17.371 1.00 59.38 90 VAL A O 1
ATOM 744 N N . ALA A 1 91 ? 4.282 -4.378 -15.227 1.00 57.47 91 ALA A N 1
ATOM 745 C CA . ALA A 1 91 ? 4.657 -2.994 -15.524 1.00 57.47 91 ALA A CA 1
ATOM 746 C C . ALA A 1 91 ? 6.020 -2.890 -16.240 1.00 57.47 91 ALA A C 1
ATOM 748 O O . ALA A 1 91 ? 6.210 -2.003 -17.066 1.00 57.47 91 ALA A O 1
ATOM 749 N N . LEU A 1 92 ? 6.928 -3.846 -16.008 1.00 54.03 92 LEU A N 1
ATOM 750 C CA . LEU A 1 92 ? 8.135 -4.052 -16.813 1.00 54.03 92 LEU A CA 1
ATOM 751 C C . LEU A 1 92 ? 7.761 -4.737 -18.140 1.00 54.03 92 LEU A C 1
ATOM 753 O O . LEU A 1 92 ? 7.917 -5.951 -18.310 1.00 54.03 92 LEU A O 1
ATOM 757 N N . ARG A 1 93 ? 7.233 -3.972 -19.099 1.00 51.16 93 ARG A N 1
ATOM 758 C CA . ARG A 1 93 ? 6.895 -4.510 -20.422 1.00 51.16 93 ARG A CA 1
ATOM 759 C C . ARG A 1 93 ? 8.177 -4.944 -21.149 1.00 51.16 93 ARG A C 1
ATOM 761 O O . ARG A 1 93 ? 9.194 -4.257 -21.074 1.00 51.16 93 ARG A O 1
ATOM 768 N N . PRO A 1 94 ? 8.153 -6.031 -21.947 1.00 49.00 94 PRO A N 1
ATOM 769 C CA . PRO A 1 94 ? 9.285 -6.412 -22.799 1.00 49.00 94 PRO A CA 1
ATOM 770 C C . PRO A 1 94 ? 9.752 -5.305 -23.761 1.00 49.00 94 PRO A C 1
ATOM 772 O O . PRO A 1 94 ? 10.897 -5.332 -24.203 1.00 49.00 94 PRO A O 1
ATOM 775 N N . ALA A 1 95 ? 8.885 -4.331 -24.062 1.00 54.19 95 ALA A N 1
ATOM 776 C CA . ALA A 1 95 ? 9.211 -3.153 -24.862 1.00 54.19 95 ALA A CA 1
ATOM 777 C C . ALA A 1 95 ? 10.284 -2.259 -24.210 1.00 54.19 95 ALA A C 1
ATOM 779 O O . ALA A 1 95 ? 11.094 -1.685 -24.925 1.00 54.19 95 ALA A O 1
ATOM 780 N N . ASP A 1 96 ? 10.374 -2.222 -22.878 1.00 53.41 96 ASP A N 1
ATOM 781 C CA . ASP A 1 96 ? 11.365 -1.404 -22.163 1.00 53.41 96 ASP A CA 1
ATOM 782 C C . ASP A 1 96 ? 12.754 -2.077 -22.121 1.00 53.41 96 ASP A C 1
ATOM 784 O O . ASP A 1 96 ? 13.760 -1.447 -21.795 1.00 53.41 96 ASP A O 1
ATOM 788 N N . ARG A 1 97 ? 12.839 -3.367 -22.493 1.00 49.59 97 ARG A N 1
ATOM 789 C CA . ARG A 1 97 ? 14.100 -4.125 -22.606 1.00 49.59 97 ARG A CA 1
ATOM 790 C C . ARG A 1 97 ? 14.817 -3.875 -23.934 1.00 49.59 97 ARG A C 1
ATOM 792 O O . ARG A 1 97 ? 16.040 -3.980 -24.000 1.00 49.59 97 ARG A O 1
ATOM 799 N N . PHE A 1 98 ? 14.072 -3.545 -24.984 1.00 50.56 98 PHE A N 1
ATOM 800 C CA . PHE A 1 98 ? 14.625 -3.142 -26.271 1.00 50.56 98 PHE A CA 1
ATOM 801 C C . PHE A 1 98 ? 14.412 -1.643 -26.401 1.00 50.56 98 PHE A C 1
ATOM 803 O O . PHE A 1 98 ? 13.436 -1.206 -27.001 1.00 50.56 98 PHE A O 1
ATOM 810 N N . GLY A 1 99 ? 15.308 -0.866 -25.783 1.00 44.19 99 GLY A N 1
ATOM 811 C CA . GLY A 1 99 ? 15.297 0.587 -25.900 1.00 44.19 99 GLY A CA 1
ATOM 812 C C . GLY A 1 99 ? 15.048 1.003 -27.348 1.00 44.19 99 GLY A C 1
ATOM 813 O O . GLY A 1 99 ? 15.606 0.398 -28.270 1.00 44.19 99 GLY A O 1
ATOM 814 N N . HIS A 1 100 ? 14.177 1.998 -27.533 1.00 48.53 100 HIS A N 1
ATOM 815 C CA . HIS A 1 100 ? 13.931 2.609 -28.834 1.00 48.53 100 HIS A CA 1
ATOM 816 C C . HIS A 1 100 ? 15.259 2.757 -29.588 1.00 48.53 100 HIS A C 1
ATOM 818 O O . HIS A 1 100 ? 16.227 3.257 -28.995 1.00 48.53 100 HIS A O 1
ATOM 824 N N . PRO A 1 101 ? 15.345 2.326 -30.862 1.00 43.84 101 PRO A N 1
ATOM 825 C CA . PRO A 1 101 ? 16.516 2.617 -31.667 1.00 43.84 101 PRO A CA 1
ATOM 826 C C . PRO A 1 101 ? 16.747 4.121 -31.585 1.00 43.84 101 PRO A 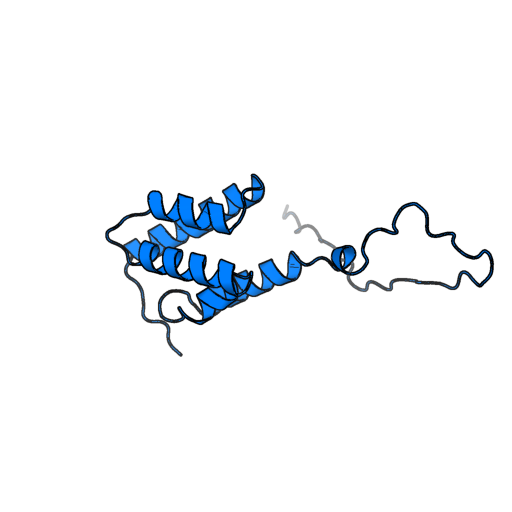C 1
ATOM 828 O O . PRO A 1 101 ? 15.842 4.899 -31.888 1.00 43.84 101 PRO A O 1
ATOM 831 N N . ARG A 1 102 ? 17.925 4.542 -31.115 1.00 46.16 102 ARG A N 1
ATOM 832 C CA . ARG A 1 102 ? 18.306 5.948 -31.225 1.00 46.16 102 ARG A CA 1
ATOM 833 C C . ARG A 1 102 ? 18.235 6.293 -32.706 1.00 46.16 102 ARG A C 1
ATOM 835 O O . ARG A 1 102 ? 18.938 5.669 -33.501 1.00 46.16 102 ARG A O 1
ATOM 842 N N . GLU A 1 103 ? 17.357 7.233 -33.044 1.00 43.72 103 GLU A N 1
ATOM 843 C CA . GLU A 1 103 ? 17.242 7.854 -34.362 1.00 43.72 103 GLU A CA 1
ATOM 844 C C . GLU A 1 103 ? 18.665 8.180 -34.853 1.00 43.72 103 GLU A C 1
ATOM 846 O O . GLU A 1 103 ? 19.322 9.074 -34.320 1.00 43.72 103 GLU A O 1
ATOM 851 N N . GLY A 1 104 ? 19.204 7.360 -35.764 1.00 47.66 104 GLY A N 1
ATOM 852 C CA . GLY A 1 104 ? 20.579 7.502 -36.257 1.00 47.66 104 GLY A CA 1
ATOM 853 C C . GLY A 1 104 ? 21.432 6.231 -36.366 1.00 47.66 104 GLY A C 1
ATOM 854 O O . GLY A 1 104 ? 22.493 6.292 -36.991 1.00 47.66 104 GLY A O 1
ATOM 855 N N . SER A 1 105 ? 21.021 5.066 -35.850 1.00 43.09 105 SER A N 1
ATOM 856 C CA . SER A 1 105 ? 21.749 3.819 -36.148 1.00 43.09 105 SER A CA 1
ATOM 857 C C . SER A 1 105 ? 21.388 3.291 -37.542 1.00 43.09 105 SER A C 1
ATOM 859 O O . SER A 1 105 ? 20.370 2.643 -37.769 1.00 43.09 105 SER A O 1
ATOM 861 N N . ARG A 1 106 ? 22.262 3.590 -38.505 1.00 41.94 106 ARG A N 1
ATOM 862 C CA . ARG A 1 106 ? 22.229 3.085 -39.883 1.00 41.94 106 ARG A CA 1
ATOM 863 C C . ARG A 1 106 ? 22.092 1.552 -39.887 1.00 41.94 106 ARG A C 1
ATOM 865 O O . ARG A 1 106 ? 23.024 0.846 -39.510 1.00 41.94 106 ARG A O 1
ATOM 872 N N . VAL A 1 107 ? 20.942 1.046 -40.331 1.00 47.97 107 VAL A N 1
ATOM 873 C CA . VAL A 1 107 ? 20.720 -0.384 -40.598 1.00 47.97 107 VAL A CA 1
ATOM 874 C C . VAL A 1 107 ? 21.609 -0.786 -41.784 1.00 47.97 107 VAL A C 1
ATOM 876 O O . VAL A 1 107 ? 21.508 -0.144 -42.834 1.00 47.97 107 VAL A O 1
ATOM 879 N N . PRO A 1 108 ? 22.484 -1.808 -41.684 1.00 40.22 108 PRO A N 1
ATOM 880 C CA . PRO A 1 108 ? 23.191 -2.304 -42.852 1.00 40.22 108 PRO A CA 1
ATOM 881 C C . PRO A 1 10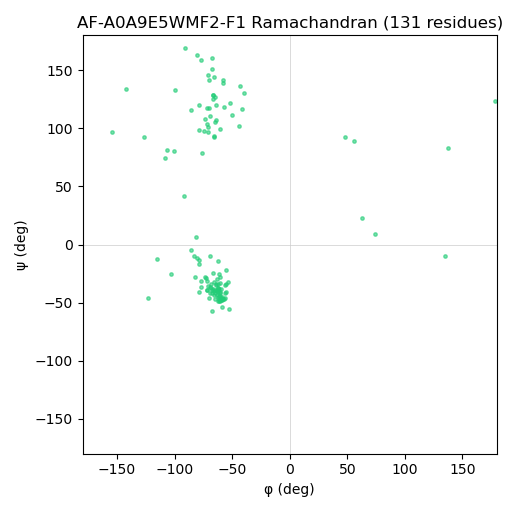8 ? 22.189 -3.051 -43.730 1.00 40.22 108 PRO A C 1
ATOM 883 O O . PRO A 1 108 ? 21.596 -4.053 -43.330 1.00 40.22 108 PRO A O 1
ATOM 886 N N . SER A 1 109 ? 21.986 -2.540 -44.939 1.00 48.09 109 SER A N 1
ATOM 887 C CA . SER A 1 109 ? 21.212 -3.196 -45.982 1.00 48.09 109 SER A CA 1
ATOM 888 C C . SER A 1 109 ? 21.907 -4.492 -46.390 1.00 48.09 109 SER A C 1
ATOM 890 O O . SER A 1 109 ? 22.932 -4.463 -47.070 1.00 48.09 109 SER A O 1
ATOM 892 N N . GLY A 1 110 ? 21.337 -5.624 -45.989 1.00 51.56 110 GLY A N 1
ATOM 893 C CA . GLY A 1 110 ? 21.681 -6.923 -46.551 1.00 51.56 110 GLY A CA 1
ATOM 894 C C . GLY A 1 110 ? 21.808 -8.011 -45.502 1.00 51.56 110 GLY A C 1
ATOM 895 O O . GLY A 1 110 ? 22.919 -8.339 -45.097 1.00 51.56 110 GLY A O 1
ATOM 896 N N . GLN A 1 111 ? 20.672 -8.596 -45.110 1.00 38.3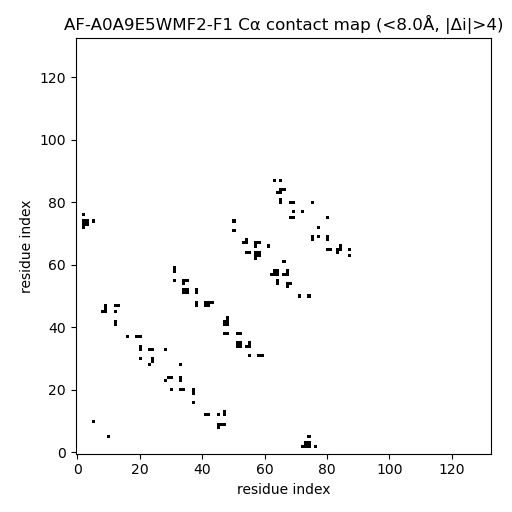1 111 GLN A N 1
ATOM 897 C CA . GLN A 1 111 ? 20.474 -10.052 -45.106 1.00 38.31 111 GLN A CA 1
ATOM 898 C C . GLN A 1 111 ? 19.088 -10.434 -44.564 1.00 38.31 111 GLN A C 1
ATOM 900 O O . GLN A 1 111 ? 18.719 -10.101 -43.446 1.00 38.31 111 GLN A O 1
ATOM 905 N N . SER A 1 112 ? 18.357 -11.165 -45.409 1.00 37.47 112 SER A N 1
ATOM 906 C CA . SER A 1 112 ? 17.311 -12.146 -45.096 1.00 37.47 112 SER A CA 1
ATOM 907 C C . SER A 1 112 ? 16.225 -11.754 -44.085 1.00 37.47 112 SER A C 1
ATOM 909 O O . SER A 1 112 ? 16.304 -12.049 -42.893 1.00 37.47 112 SER A O 1
ATOM 911 N N . GLN A 1 113 ? 15.115 -11.218 -44.609 1.00 46.38 113 GLN A N 1
ATOM 912 C CA . GLN A 1 113 ? 13.807 -11.380 -43.975 1.00 46.38 113 GLN A CA 1
ATOM 913 C C . GLN A 1 113 ? 13.469 -12.873 -43.912 1.00 46.38 113 GLN A C 1
ATOM 915 O O . GLN A 1 113 ? 12.982 -13.461 -44.875 1.00 46.38 113 GLN A O 1
ATOM 920 N N . SER A 1 114 ? 13.682 -13.477 -42.752 1.00 37.84 114 SER A N 1
ATOM 921 C CA . SER A 1 114 ? 13.095 -14.769 -42.418 1.00 37.84 114 SER A CA 1
ATOM 922 C C . SER A 1 114 ? 12.357 -14.641 -41.092 1.00 37.84 114 SER A C 1
ATOM 924 O O . SER A 1 114 ? 12.919 -14.806 -40.019 1.00 37.84 114 SER A O 1
ATOM 926 N N . ARG A 1 115 ? 11.061 -14.337 -41.227 1.00 39.69 115 ARG A N 1
ATOM 927 C CA . ARG A 1 115 ? 9.970 -15.048 -40.553 1.00 39.69 115 ARG A CA 1
ATOM 928 C C . ARG A 1 115 ? 10.051 -15.121 -39.023 1.00 39.69 115 ARG A C 1
ATOM 930 O O . ARG A 1 115 ? 10.431 -16.143 -38.466 1.00 39.69 115 ARG A O 1
ATOM 937 N N . TRP A 1 116 ? 9.491 -14.116 -38.356 1.00 32.22 116 TRP A N 1
ATOM 938 C CA . TRP A 1 116 ? 8.936 -14.302 -37.012 1.00 32.22 116 TRP A CA 1
ATOM 939 C C . TRP A 1 116 ? 7.420 -14.438 -37.115 1.00 32.22 116 TRP A C 1
ATOM 941 O O . TRP A 1 116 ? 6.663 -13.492 -36.922 1.00 32.22 116 TRP A O 1
ATOM 951 N N . THR A 1 117 ? 6.963 -15.641 -37.464 1.00 37.94 117 THR A N 1
ATOM 952 C CA . THR A 1 117 ? 5.586 -16.037 -37.171 1.00 37.94 117 THR A CA 1
ATOM 953 C C . THR A 1 117 ? 5.505 -16.231 -35.661 1.00 37.94 117 THR A C 1
ATOM 955 O O . THR A 1 117 ? 5.960 -17.247 -35.141 1.00 37.94 117 THR A O 1
ATOM 958 N N . VAL A 1 118 ? 4.958 -15.250 -34.942 1.00 41.56 118 VAL A N 1
ATOM 959 C CA . VAL A 1 118 ? 4.564 -15.450 -33.546 1.00 41.56 118 VAL A CA 1
ATOM 960 C C . VAL A 1 118 ? 3.345 -16.367 -33.573 1.00 41.56 118 VAL A C 1
ATOM 962 O O . VAL A 1 118 ? 2.221 -15.926 -33.803 1.00 41.56 118 VAL A O 1
ATOM 965 N N . HIS A 1 119 ? 3.563 -17.666 -33.384 1.00 36.59 119 HIS A N 1
ATOM 966 C CA . HIS A 1 119 ? 2.486 -18.556 -32.976 1.00 36.59 119 HIS A CA 1
ATOM 967 C C . HIS A 1 119 ? 2.065 -18.135 -31.563 1.00 36.59 119 HIS A C 1
ATOM 969 O O . HIS A 1 119 ? 2.661 -18.561 -30.581 1.00 36.59 119 HIS A O 1
ATOM 975 N N . LEU A 1 120 ? 1.052 -17.273 -31.462 1.00 42.09 120 LEU A N 1
ATOM 976 C CA . LEU A 1 120 ? 0.196 -17.224 -30.282 1.00 42.09 120 LEU A CA 1
ATOM 977 C C . LEU A 1 120 ? -0.796 -18.388 -30.386 1.00 42.09 120 LEU A C 1
ATOM 979 O O . LEU A 1 120 ? -1.601 -18.384 -31.321 1.00 42.09 120 LEU A O 1
ATOM 983 N N . PRO A 1 121 ? -0.839 -19.340 -29.441 1.00 43.09 121 PRO A N 1
ATOM 984 C CA . PRO A 1 121 ? -1.979 -20.219 -29.315 1.00 43.09 121 PRO A CA 1
ATOM 985 C C . PRO A 1 121 ? -2.745 -19.842 -28.051 1.00 43.09 121 PRO A C 1
ATOM 987 O O . PRO A 1 121 ? -2.660 -20.565 -27.078 1.00 43.09 121 PRO A O 1
ATOM 990 N N . VAL A 1 122 ? -3.484 -18.730 -28.058 1.00 40.72 122 VAL A N 1
ATOM 991 C CA . VAL A 1 122 ? -4.762 -18.624 -27.330 1.00 40.72 122 VAL A CA 1
ATOM 992 C C . VAL A 1 122 ? -5.604 -17.556 -28.031 1.00 40.72 122 VAL A C 1
ATOM 994 O O . VAL A 1 122 ? -5.476 -16.361 -27.778 1.00 40.72 122 VAL A O 1
ATOM 997 N N . ARG A 1 123 ? -6.503 -17.993 -28.916 1.00 33.34 123 ARG A N 1
ATOM 998 C CA . ARG A 1 123 ? -7.750 -17.260 -29.147 1.00 33.34 123 ARG A CA 1
ATOM 999 C C . ARG A 1 123 ? -8.605 -17.524 -27.913 1.00 33.34 123 ARG A C 1
ATOM 1001 O O . ARG A 1 123 ? -9.087 -18.640 -27.747 1.00 33.34 123 ARG A O 1
ATOM 1008 N N . VAL A 1 124 ? -8.790 -16.530 -27.052 1.00 37.62 124 VAL A N 1
ATOM 1009 C CA . VAL A 1 124 ? -9.915 -16.571 -26.117 1.00 37.62 124 VAL A CA 1
ATOM 1010 C C . VAL A 1 124 ? -11.142 -16.266 -26.969 1.00 37.62 124 VAL A C 1
ATOM 1012 O O . VAL A 1 124 ? -11.390 -15.119 -27.333 1.00 37.62 124 VAL A O 1
ATOM 1015 N N . HIS A 1 125 ? -11.857 -17.304 -27.397 1.00 31.69 125 HIS A N 1
ATOM 1016 C CA . HIS A 1 125 ? -13.233 -17.127 -27.836 1.00 31.69 125 HIS A CA 1
ATOM 1017 C C . HIS A 1 125 ? -14.059 -16.848 -26.580 1.00 31.69 125 HIS A C 1
ATOM 1019 O O . HIS A 1 125 ? -14.334 -17.756 -25.798 1.00 31.69 125 HIS A O 1
ATOM 1025 N N . CYS A 1 126 ? -14.431 -15.584 -26.375 1.00 31.89 126 CYS A N 1
ATOM 1026 C CA . CYS A 1 126 ? -15.606 -15.265 -25.577 1.00 31.89 126 CYS A CA 1
ATOM 1027 C C . CYS A 1 126 ? -16.821 -15.800 -26.337 1.00 31.89 126 CYS A C 1
ATOM 1029 O O . CYS A 1 126 ? -17.346 -15.137 -27.226 1.00 31.89 126 CYS A O 1
ATOM 1031 N N . SER A 1 127 ? -17.222 -17.029 -26.030 1.00 38.91 127 SER A N 1
ATOM 1032 C CA . SER A 1 127 ? -18.567 -17.510 -26.330 1.00 38.91 127 SER A CA 1
ATOM 1033 C C . SER A 1 127 ? -19.520 -16.764 -25.396 1.00 38.91 127 SER A C 1
ATOM 1035 O O . SER A 1 127 ? -19.386 -16.864 -24.176 1.00 38.91 127 SER A O 1
ATOM 1037 N N . GLU A 1 128 ? -20.432 -15.980 -25.962 1.00 40.94 128 GLU A N 1
ATOM 1038 C CA . GLU A 1 128 ? -21.522 -15.341 -25.224 1.00 40.94 128 GLU A CA 1
ATOM 1039 C C . GLU A 1 128 ? -22.375 -16.404 -24.505 1.00 40.94 128 GLU A C 1
ATOM 1041 O O . GLU A 1 128 ? -22.605 -17.487 -25.057 1.00 40.94 128 GLU A O 1
ATOM 1046 N N . PRO A 1 129 ? -22.853 -16.143 -23.276 1.00 41.97 129 PRO A N 1
ATOM 1047 C CA . PRO A 1 129 ? -23.785 -17.039 -22.614 1.00 41.97 129 PRO A CA 1
ATOM 1048 C C . PRO A 1 129 ? -25.129 -17.047 -23.352 1.00 41.97 129 PRO A C 1
ATOM 1050 O O . PRO A 1 129 ? -25.735 -16.007 -23.604 1.00 41.97 129 PRO A O 1
ATOM 1053 N N . VAL A 1 130 ? -25.579 -18.262 -23.664 1.00 46.16 130 VAL A N 1
ATOM 1054 C CA . VAL A 1 130 ? -26.904 -18.618 -24.181 1.00 46.16 130 VAL A CA 1
ATOM 1055 C C . VAL A 1 130 ? -28.003 -17.837 -23.456 1.00 46.16 130 VAL A C 1
ATOM 1057 O O . VAL A 1 130 ? -28.231 -18.017 -22.259 1.00 46.16 130 VAL A O 1
ATOM 1060 N N . GLY A 1 131 ? -28.714 -16.996 -24.206 1.00 38.19 131 GLY A N 1
ATOM 1061 C CA . GLY A 1 131 ? -30.003 -16.464 -23.795 1.00 38.19 131 GLY A CA 1
ATOM 1062 C C . GLY A 1 131 ? -31.039 -17.585 -23.796 1.00 38.19 131 GLY A C 1
ATOM 1063 O O . GLY A 1 131 ? -31.420 -18.082 -24.851 1.00 38.19 131 GLY A O 1
ATOM 1064 N N . LEU A 1 132 ? -31.489 -17.973 -22.606 1.00 47.22 132 LEU A N 1
ATOM 1065 C CA . LEU A 1 132 ? -32.732 -18.711 -22.404 1.00 47.22 132 LEU A CA 1
ATOM 1066 C C . LEU A 1 132 ? -33.914 -17.828 -22.823 1.00 47.22 132 LEU A C 1
ATOM 1068 O O . LEU A 1 132 ? -34.277 -16.928 -22.064 1.00 47.22 132 LEU A O 1
ATOM 1072 N N . ARG A 1 133 ? -34.515 -18.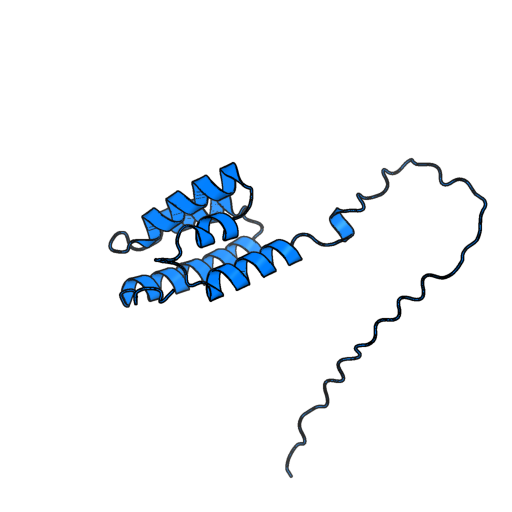109 -23.984 1.00 40.81 133 ARG A N 1
ATOM 1073 C CA . ARG A 1 133 ? -35.964 -18.038 -24.240 1.00 40.81 133 ARG A CA 1
ATOM 1074 C C . ARG A 1 133 ? -36.348 -19.016 -25.339 1.00 40.81 133 ARG A C 1
ATOM 1076 O O . ARG A 1 133 ? -35.627 -19.052 -26.357 1.00 40.81 133 ARG A O 1
#